Protein AF-A0A2N2SSF6-F1 (afdb_monomer_lite)

Sequence (88 aa):
RVQKLIDEGLVSVNGEARKANYRVHEGECISVNVPAVKASSLDAENIDLEILFEDSDVLVLNKPKGLVVHPAAGHRGGTAWRGAGHAV

pLDDT: mean 79.96, std 14.1, range [39.47, 96.06]

Structure (mmCIF, N/CA/C/O backbone):
data_AF-A0A2N2SSF6-F1
#
_entry.id   AF-A0A2N2SSF6-F1
#
loop_
_atom_site.group_PDB
_atom_site.id
_atom_site.type_symbol
_atom_site.label_atom_id
_atom_site.label_alt_id
_atom_site.label_comp_id
_atom_site.label_asym_id
_atom_site.label_entity_id
_atom_site.label_seq_id
_atom_site.pdbx_PDB_ins_code
_atom_site.Cartn_x
_atom_site.Cartn_y
_atom_site.Cartn_z
_atom_site.occupancy
_atom_site.B_iso_or_equiv
_atom_site.auth_seq_id
_atom_site.auth_comp_id
_atom_site.auth_asym_id
_atom_site.auth_atom_id
_atom_site.pdbx_PDB_model_num
ATOM 1 N N . ARG A 1 1 ? -6.491 -5.928 5.189 1.00 80.94 1 ARG A N 1
ATOM 2 C CA . ARG A 1 1 ? -6.407 -6.682 6.468 1.00 80.94 1 ARG A CA 1
ATOM 3 C C . ARG A 1 1 ? -7.302 -5.958 7.473 1.00 80.94 1 ARG A C 1
ATOM 5 O O . ARG A 1 1 ? -7.044 -4.786 7.696 1.00 80.94 1 ARG A O 1
ATOM 12 N N . VAL A 1 2 ? -8.354 -6.593 8.005 1.00 87.44 2 VAL A N 1
ATOM 13 C CA . VAL A 1 2 ? -9.397 -5.917 8.819 1.00 87.44 2 VAL A CA 1
ATOM 14 C C . VAL A 1 2 ? -8.869 -5.413 10.164 1.00 87.44 2 VAL A C 1
ATOM 16 O O . VAL A 1 2 ? -9.162 -4.286 10.532 1.00 87.44 2 VAL A O 1
ATOM 19 N N . GLN A 1 3 ? -8.015 -6.188 10.841 1.00 90.31 3 GLN A N 1
ATOM 20 C CA . GLN A 1 3 ? -7.380 -5.791 12.109 1.00 90.31 3 GLN A CA 1
ATOM 21 C C . GLN A 1 3 ? -6.744 -4.395 12.036 1.00 90.31 3 GLN A C 1
ATOM 23 O O . GLN A 1 3 ? -6.968 -3.564 12.901 1.00 90.31 3 GLN A O 1
ATOM 28 N N . LYS A 1 4 ? -6.038 -4.115 10.935 1.00 90.50 4 LYS A N 1
ATOM 29 C CA . LYS A 1 4 ? -5.398 -2.822 10.693 1.00 90.50 4 LYS A CA 1
ATOM 30 C C . LYS A 1 4 ? -6.412 -1.676 10.609 1.00 90.50 4 LYS A C 1
ATOM 32 O O . LYS A 1 4 ? -6.146 -0.610 11.134 1.00 90.50 4 LYS A O 1
ATOM 37 N N . LEU A 1 5 ? -7.570 -1.903 9.987 1.00 91.56 5 LEU A N 1
ATOM 38 C CA . LEU A 1 5 ? -8.631 -0.894 9.910 1.00 91.56 5 LEU A CA 1
ATOM 39 C C . LEU A 1 5 ? -9.224 -0.605 11.295 1.00 91.56 5 LEU A C 1
ATOM 41 O O . LEU A 1 5 ? -9.536 0.541 11.594 1.00 91.56 5 LEU A O 1
ATOM 45 N N . ILE A 1 6 ? -9.348 -1.625 12.149 1.00 93.25 6 ILE A N 1
ATOM 46 C CA . ILE A 1 6 ? -9.788 -1.449 13.540 1.00 93.25 6 ILE A CA 1
ATOM 47 C C . ILE A 1 6 ? -8.745 -0.643 14.325 1.00 93.25 6 ILE A C 1
ATOM 49 O O . ILE A 1 6 ? -9.098 0.322 14.997 1.00 93.25 6 ILE A O 1
ATOM 53 N N . ASP A 1 7 ? -7.464 -0.997 14.193 1.00 90.44 7 ASP A N 1
ATOM 54 C CA . ASP A 1 7 ? -6.358 -0.307 14.869 1.00 90.44 7 ASP A CA 1
ATOM 55 C C . ASP A 1 7 ? -6.207 1.155 14.390 1.00 90.44 7 ASP A C 1
ATOM 57 O O . ASP A 1 7 ? -5.846 2.030 15.173 1.00 90.44 7 ASP A O 1
ATOM 61 N N . GLU A 1 8 ? -6.526 1.439 13.122 1.00 91.12 8 GLU A N 1
ATOM 62 C CA . GLU A 1 8 ? -6.544 2.784 12.522 1.00 91.12 8 GLU A CA 1
ATOM 63 C C . GLU A 1 8 ? -7.831 3.578 12.835 1.00 91.12 8 GLU A C 1
ATOM 65 O O . GLU A 1 8 ? -7.978 4.710 12.375 1.00 91.12 8 GLU A O 1
ATOM 70 N N . GLY A 1 9 ? -8.771 3.017 13.608 1.00 90.62 9 GLY A N 1
ATOM 71 C CA . GLY A 1 9 ? -10.026 3.685 13.980 1.00 90.62 9 GLY A CA 1
ATOM 72 C C . GLY A 1 9 ? -11.026 3.829 12.827 1.00 90.62 9 GLY A C 1
ATOM 73 O O . GLY A 1 9 ? -11.968 4.611 12.909 1.00 90.62 9 GLY A O 1
ATOM 74 N N . LEU A 1 10 ? -10.834 3.067 11.751 1.00 93.44 10 LEU A N 1
ATOM 75 C CA . LEU A 1 10 ? -11.666 3.076 10.548 1.00 93.44 10 LEU A CA 1
ATOM 76 C C . LEU A 1 10 ? -12.874 2.133 10.647 1.00 93.44 10 LEU A C 1
ATOM 78 O O . LEU A 1 10 ? -13.635 1.998 9.690 1.00 93.44 10 LEU A O 1
ATOM 82 N N . VAL A 1 11 ? -13.047 1.471 11.790 1.00 95.50 11 VAL A N 1
ATOM 83 C CA . VAL A 1 11 ? -14.196 0.620 12.104 1.00 95.50 11 VAL A CA 1
ATOM 84 C C . VAL A 1 11 ? -14.868 1.156 13.361 1.00 95.50 11 VAL A C 1
ATOM 86 O O . VAL A 1 11 ? -14.208 1.348 14.384 1.00 95.50 11 VAL A O 1
ATOM 89 N N . SER A 1 12 ? -16.179 1.372 13.298 1.00 95.38 12 SER A N 1
ATOM 90 C CA . SER A 1 12 ? -16.979 1.841 14.427 1.00 95.38 12 SER A CA 1
ATOM 91 C C . SER A 1 12 ? -18.227 0.990 14.630 1.00 95.38 12 SER A C 1
ATOM 93 O O . SER A 1 12 ? -18.763 0.411 13.687 1.00 95.38 12 SER A O 1
ATOM 95 N N . VAL A 1 13 ? -18.683 0.917 15.878 1.00 96.06 13 VAL A N 1
ATOM 96 C CA . VAL A 1 13 ? -19.946 0.292 16.276 1.00 96.06 13 VAL A CA 1
ATOM 97 C C . VAL A 1 13 ? -20.832 1.396 16.837 1.00 96.06 13 VAL A C 1
ATOM 99 O O . VAL A 1 13 ? -20.430 2.090 17.768 1.00 96.06 13 VAL A O 1
ATOM 102 N N . ASN A 1 14 ? -21.999 1.616 16.231 1.00 94.06 14 ASN A N 1
ATOM 103 C CA . ASN A 1 14 ? -22.916 2.715 16.556 1.00 94.06 14 ASN A CA 1
ATOM 104 C C . ASN A 1 14 ? -22.242 4.104 16.564 1.00 94.06 14 ASN A C 1
ATOM 106 O O . ASN A 1 14 ? -22.609 4.982 17.338 1.00 94.06 14 ASN A O 1
ATOM 110 N N . GLY A 1 15 ? -21.240 4.303 15.702 1.00 91.44 15 GLY A N 1
ATOM 111 C CA . GLY A 1 15 ? -20.497 5.562 15.589 1.00 91.44 15 GLY A CA 1
ATOM 112 C C . GLY A 1 15 ? -19.276 5.684 16.507 1.00 91.44 15 GLY A C 1
ATOM 113 O O . GLY A 1 15 ? -18.491 6.609 16.321 1.00 91.44 15 GLY A O 1
ATOM 114 N N . GLU A 1 16 ? -19.041 4.741 17.425 1.00 92.62 16 GLU A N 1
ATOM 115 C CA . GLU A 1 16 ? -17.869 4.749 18.309 1.00 92.62 16 GLU A CA 1
ATOM 116 C C . GLU A 1 16 ? -16.810 3.724 17.885 1.00 92.62 16 GLU A C 1
ATOM 118 O O . GLU A 1 16 ? -17.115 2.565 17.595 1.00 92.62 16 GLU A O 1
ATOM 123 N N . ALA A 1 17 ? -15.536 4.126 17.882 1.00 93.06 17 ALA A N 1
ATOM 124 C CA . ALA A 1 17 ? -14.427 3.206 17.645 1.00 93.06 17 ALA A CA 1
ATOM 125 C C . ALA A 1 17 ? -14.296 2.208 18.809 1.00 93.06 17 ALA A C 1
ATOM 127 O O . ALA A 1 17 ? -14.333 2.576 19.988 1.00 93.06 17 ALA A O 1
ATO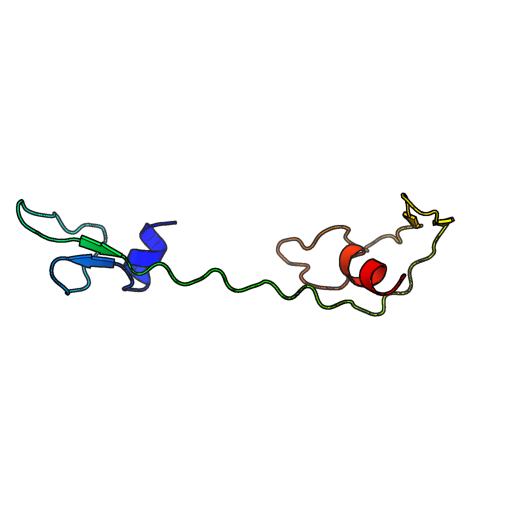M 128 N N . ARG A 1 18 ? -14.127 0.925 18.480 1.00 92.56 18 ARG A N 1
ATOM 129 C CA . ARG A 1 18 ? -14.011 -0.170 19.453 1.00 92.56 18 ARG A CA 1
ATOM 130 C C . ARG A 1 18 ? -12.794 -1.036 19.154 1.00 92.56 18 ARG A C 1
ATOM 132 O O . ARG A 1 18 ? -12.346 -1.134 18.018 1.00 92.56 18 ARG A O 1
ATOM 139 N N . LYS A 1 19 ? -12.259 -1.685 20.193 1.00 91.19 19 LYS A N 1
ATOM 140 C CA . LYS A 1 19 ? -11.165 -2.657 20.051 1.00 91.19 19 LYS A CA 1
ATOM 141 C C . LYS A 1 19 ? -11.654 -3.909 19.324 1.00 91.19 19 LYS A C 1
ATOM 143 O O . LYS A 1 19 ? -12.817 -4.279 19.437 1.00 91.19 19 LYS A O 1
ATOM 148 N N . ALA A 1 20 ? -10.741 -4.624 18.669 1.00 91.88 20 ALA A N 1
ATOM 149 C CA . ALA A 1 20 ? -11.071 -5.837 17.914 1.00 91.88 20 ALA A CA 1
ATOM 150 C C . ALA A 1 20 ? -11.666 -6.980 18.760 1.00 91.88 20 ALA A C 1
ATOM 152 O O . ALA A 1 20 ? -12.288 -7.883 18.215 1.00 91.88 20 ALA A O 1
ATOM 153 N N . ASN A 1 21 ? -11.483 -6.949 20.084 1.00 92.75 21 ASN A N 1
ATOM 154 C CA . ASN A 1 21 ? -12.057 -7.922 21.015 1.00 92.75 21 ASN A CA 1
ATOM 155 C C . ASN A 1 21 ? -13.440 -7.519 21.561 1.00 92.75 21 ASN A C 1
ATOM 157 O O . ASN A 1 21 ? -13.961 -8.200 22.446 1.00 92.75 21 ASN A O 1
ATOM 161 N N . TYR A 1 22 ? -14.010 -6.408 21.092 1.00 93.19 22 TYR A N 1
ATOM 162 C CA . TYR A 1 22 ? -15.342 -5.974 21.483 1.00 93.19 22 TYR A CA 1
ATOM 163 C C . TYR A 1 22 ? -16.394 -6.987 21.019 1.00 93.19 22 TYR A C 1
ATOM 165 O O . TYR A 1 22 ? -16.386 -7.427 19.869 1.00 93.19 22 TYR A O 1
ATOM 173 N N . ARG A 1 23 ? -17.297 -7.367 21.926 1.00 93.69 23 ARG A N 1
ATOM 174 C CA . ARG A 1 23 ? -18.433 -8.231 21.602 1.00 93.69 23 ARG A CA 1
ATOM 175 C C . ARG A 1 23 ? -19.581 -7.359 21.124 1.00 93.69 23 ARG A C 1
ATOM 177 O O . ARG A 1 23 ? -20.053 -6.519 21.876 1.00 93.69 23 ARG A O 1
ATOM 184 N N . VAL A 1 24 ? -19.993 -7.590 19.885 1.00 93.25 24 VAL A N 1
ATOM 185 C CA . VAL A 1 24 ? -21.127 -6.907 19.264 1.00 93.25 24 VAL A CA 1
ATOM 186 C C . VAL A 1 24 ? -22.423 -7.537 19.766 1.00 93.25 24 VAL A C 1
ATOM 188 O O . VAL A 1 24 ? -22.501 -8.758 19.931 1.00 93.25 24 VAL A O 1
ATOM 191 N N . HIS A 1 25 ? -23.422 -6.703 20.006 1.00 94.06 25 HIS A N 1
ATOM 192 C CA . HIS A 1 25 ? -24.759 -7.097 20.422 1.00 94.06 25 HIS A CA 1
ATOM 193 C C . HIS A 1 25 ? -25.766 -6.963 19.273 1.00 94.06 25 HIS A C 1
ATOM 195 O O . HIS A 1 25 ? -25.543 -6.257 18.288 1.00 94.06 25 HIS A O 1
ATOM 201 N N . GLU A 1 26 ? -26.891 -7.668 19.384 1.00 93.88 26 GLU A N 1
ATOM 202 C CA . GLU A 1 26 ? -27.967 -7.568 18.399 1.00 93.88 26 GLU A CA 1
ATOM 203 C C . GLU A 1 26 ? -28.505 -6.132 18.321 1.00 93.88 26 GLU A C 1
ATOM 205 O O . GLU A 1 26 ? -28.688 -5.463 19.337 1.00 93.88 26 GLU A O 1
ATOM 210 N N . GLY A 1 27 ? -28.752 -5.659 17.099 1.00 93.75 27 GLY A N 1
ATOM 211 C CA . GLY A 1 27 ? -29.222 -4.297 16.837 1.00 93.75 27 GLY A CA 1
ATOM 212 C C . GLY A 1 27 ? -28.116 -3.244 16.720 1.00 93.75 27 GLY A C 1
ATOM 213 O O . GLY A 1 27 ? -28.411 -2.110 16.352 1.00 93.75 27 GLY A O 1
ATOM 214 N N . GLU A 1 28 ? -26.853 -3.594 16.972 1.00 95.19 28 GLU A N 1
ATOM 215 C CA . GLU A 1 28 ? -25.738 -2.673 16.755 1.00 95.19 28 GLU A CA 1
ATOM 216 C C . GLU A 1 28 ? -25.335 -2.585 15.277 1.00 95.19 28 GLU A C 1
ATOM 218 O O . GLU A 1 28 ? -25.303 -3.579 14.549 1.00 95.19 28 GLU A O 1
ATOM 223 N N . CYS A 1 29 ? -24.986 -1.378 14.831 1.00 95.12 29 CYS A N 1
ATOM 224 C CA . CYS A 1 29 ? -24.568 -1.105 13.462 1.00 95.12 29 CYS A CA 1
ATOM 225 C C . CYS A 1 29 ? -23.049 -0.945 13.379 1.00 95.12 29 CYS A C 1
ATOM 227 O O . CYS A 1 29 ? -22.471 -0.079 14.038 1.00 95.12 29 CYS A O 1
ATOM 229 N N . ILE A 1 30 ? -22.401 -1.749 12.535 1.00 95.44 30 ILE A N 1
ATOM 230 C CA . ILE A 1 30 ? -20.961 -1.660 12.282 1.00 95.44 30 ILE A CA 1
ATOM 231 C C . ILE A 1 30 ? -20.730 -0.850 11.008 1.00 95.44 30 ILE A C 1
ATOM 233 O O . ILE A 1 30 ? -21.189 -1.229 9.933 1.00 95.44 30 ILE A O 1
ATOM 237 N N . SER A 1 31 ? -19.980 0.243 11.118 1.00 95.44 31 SER A N 1
ATOM 238 C CA . SER A 1 31 ? -19.537 1.050 9.979 1.00 95.44 31 SER A CA 1
ATOM 239 C C . SER A 1 31 ? -18.052 0.831 9.721 1.00 95.44 31 SER A C 1
ATOM 241 O O . SER A 1 31 ? -17.247 0.814 10.652 1.00 95.44 31 SER A O 1
ATOM 243 N N . VAL A 1 32 ? -17.677 0.684 8.450 1.00 94.50 32 VAL A N 1
ATOM 244 C CA . VAL A 1 32 ? -16.280 0.527 8.027 1.00 94.50 32 VAL A CA 1
ATOM 245 C C . VAL A 1 32 ? -15.962 1.571 6.970 1.00 94.50 32 VAL A C 1
ATOM 247 O O . VAL A 1 32 ? -16.582 1.594 5.909 1.00 94.50 32 VAL A O 1
ATOM 250 N N . ASN A 1 33 ? -14.968 2.409 7.240 1.00 92.56 33 ASN A N 1
ATOM 251 C CA . ASN A 1 33 ? -14.438 3.361 6.278 1.00 92.56 33 ASN A CA 1
ATOM 252 C C . ASN A 1 33 ? -13.185 2.778 5.616 1.00 92.56 33 ASN A C 1
ATOM 254 O O . ASN A 1 33 ? -12.103 2.777 6.199 1.00 92.56 33 ASN A O 1
ATOM 258 N N . VAL A 1 34 ? -13.320 2.250 4.401 1.00 90.06 34 VAL A N 1
ATOM 259 C CA . VAL A 1 34 ? -12.172 1.718 3.659 1.00 90.06 34 VAL A CA 1
ATOM 260 C C . VAL A 1 34 ? -11.524 2.859 2.869 1.00 90.06 34 VAL A C 1
ATOM 262 O O . VAL A 1 34 ? -12.147 3.368 1.936 1.00 90.06 34 VAL A O 1
ATOM 265 N N . PRO A 1 35 ? -10.285 3.272 3.200 1.00 86.12 35 PRO A N 1
ATOM 266 C CA . PRO A 1 35 ? -9.612 4.335 2.475 1.00 86.12 35 PRO A CA 1
ATOM 267 C C . PRO A 1 35 ? -9.365 3.905 1.030 1.00 86.12 35 PRO A C 1
ATOM 269 O O . PRO A 1 35 ? -9.057 2.742 0.752 1.00 86.12 35 PRO A O 1
ATOM 272 N N . ALA A 1 36 ? -9.471 4.864 0.112 1.00 83.62 36 ALA A N 1
ATOM 273 C CA . ALA A 1 36 ? -9.176 4.631 -1.291 1.00 83.62 36 ALA A CA 1
ATOM 274 C C . ALA A 1 36 ? -7.748 4.096 -1.457 1.00 83.62 36 ALA A C 1
ATOM 276 O O . ALA A 1 36 ? -6.809 4.528 -0.777 1.00 83.62 36 ALA A O 1
ATOM 277 N N . VAL A 1 37 ? -7.581 3.156 -2.387 1.00 79.81 37 VAL A N 1
ATOM 278 C CA . VAL A 1 37 ? -6.257 2.669 -2.769 1.00 79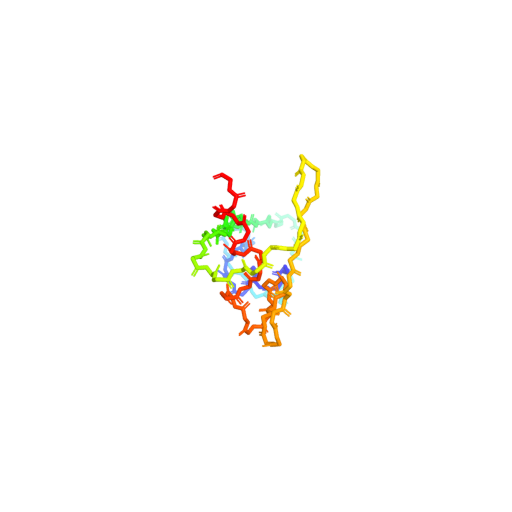.81 37 VAL A CA 1
ATOM 279 C C . VAL A 1 37 ? -5.466 3.866 -3.288 1.00 79.81 37 VAL A C 1
ATOM 281 O O . VAL A 1 37 ? -5.847 4.485 -4.280 1.00 79.81 37 VAL A O 1
ATOM 284 N N . LYS A 1 38 ? -4.369 4.216 -2.609 1.00 73.75 38 LYS A N 1
ATOM 285 C CA . LYS A 1 38 ? -3.434 5.203 -3.149 1.00 73.75 38 LYS A CA 1
ATOM 286 C C . LYS A 1 38 ? -2.866 4.636 -4.442 1.00 73.75 38 LYS A C 1
ATOM 288 O O . LYS A 1 38 ? -2.284 3.552 -4.421 1.00 73.75 38 LYS A O 1
ATOM 293 N N . ALA A 1 39 ? -3.022 5.374 -5.537 1.00 68.56 39 ALA A N 1
ATOM 294 C CA . ALA A 1 39 ? -2.322 5.064 -6.770 1.00 68.56 39 ALA A CA 1
ATOM 295 C C . ALA A 1 39 ? -0.819 5.027 -6.468 1.00 68.56 39 ALA A C 1
ATOM 297 O O . ALA A 1 39 ? -0.254 5.981 -5.930 1.00 68.56 39 ALA A O 1
ATOM 298 N N . SER A 1 40 ? -0.177 3.899 -6.749 1.00 64.81 40 SER A N 1
ATOM 299 C CA . SER A 1 40 ? 1.277 3.827 -6.759 1.00 64.81 40 SER A CA 1
ATOM 300 C C . SER A 1 40 ? 1.763 4.576 -7.995 1.00 64.81 40 SER A C 1
ATOM 302 O O . SER A 1 40 ? 1.526 4.101 -9.106 1.00 64.81 40 SER A O 1
ATOM 304 N N . SER A 1 41 ? 2.417 5.729 -7.825 1.00 62.94 41 SER A N 1
ATOM 305 C CA . SER A 1 41 ? 3.116 6.365 -8.941 1.00 62.94 41 SER A CA 1
ATOM 306 C C . SER A 1 41 ? 4.321 5.497 -9.313 1.00 62.94 41 SER A C 1
ATOM 308 O O . SER A 1 41 ? 5.216 5.228 -8.504 1.00 62.94 41 SER A O 1
ATOM 310 N N . LEU A 1 42 ? 4.298 4.975 -10.535 1.00 65.38 42 LEU A N 1
ATOM 311 C CA . LEU A 1 42 ? 5.459 4.374 -11.177 1.00 65.38 42 LEU A CA 1
ATOM 312 C C . LEU A 1 42 ? 6.072 5.454 -12.054 1.00 65.38 42 LEU A C 1
ATOM 314 O O . LEU A 1 42 ? 5.826 5.512 -13.252 1.00 65.38 42 LEU A O 1
ATOM 318 N N . ASP A 1 43 ? 6.819 6.346 -11.419 1.00 71.12 43 ASP A N 1
ATOM 319 C CA . ASP A 1 43 ? 7.577 7.360 -12.137 1.00 71.12 43 ASP A CA 1
ATOM 320 C C . ASP A 1 43 ? 8.710 6.678 -12.916 1.00 71.12 43 ASP A C 1
ATOM 322 O O . ASP A 1 43 ? 9.440 5.843 -12.358 1.00 71.12 43 ASP A O 1
ATOM 326 N N . ALA A 1 44 ? 8.818 7.005 -14.205 1.00 70.69 44 ALA A N 1
ATOM 327 C CA . ALA A 1 44 ? 9.919 6.551 -15.040 1.00 70.69 44 ALA A CA 1
ATOM 328 C C . ALA A 1 44 ? 11.233 7.146 -14.512 1.00 70.69 44 ALA A C 1
ATOM 330 O O . ALA A 1 44 ? 11.308 8.328 -14.175 1.00 70.69 44 ALA A O 1
ATOM 331 N N . GLU A 1 45 ? 12.269 6.321 -14.430 1.00 73.19 45 GLU A N 1
ATOM 332 C CA . GLU A 1 45 ? 13.606 6.726 -14.005 1.00 73.19 45 GLU A CA 1
ATOM 333 C C . GLU A 1 45 ? 14.538 6.645 -15.213 1.00 73.19 45 GLU A C 1
ATOM 335 O O . GLU A 1 45 ? 14.459 5.699 -15.993 1.00 73.19 45 GLU A O 1
ATOM 340 N N . ASN A 1 46 ? 15.433 7.621 -15.366 1.00 70.06 46 ASN A N 1
ATOM 341 C CA . ASN A 1 46 ? 16.460 7.556 -16.399 1.00 70.06 46 ASN A CA 1
ATOM 342 C C . ASN A 1 46 ? 17.529 6.536 -15.971 1.00 70.06 46 ASN A C 1
ATOM 344 O O . ASN A 1 46 ? 18.406 6.845 -15.163 1.00 70.06 46 ASN A O 1
ATOM 348 N N . ILE A 1 47 ? 17.382 5.302 -16.451 1.00 74.81 47 ILE A N 1
ATOM 349 C CA . ILE A 1 47 ? 18.273 4.174 -16.185 1.00 74.81 47 ILE A CA 1
ATOM 350 C C . ILE A 1 47 ? 18.923 3.800 -17.512 1.00 74.81 47 ILE A C 1
ATOM 352 O O . ILE A 1 47 ? 18.219 3.560 -18.489 1.00 74.81 47 ILE A O 1
ATOM 356 N N . ASP A 1 48 ? 20.252 3.721 -17.524 1.00 75.12 48 ASP A N 1
ATOM 357 C CA . ASP A 1 48 ? 21.015 3.283 -18.692 1.00 75.12 48 ASP A CA 1
ATOM 358 C C . ASP A 1 48 ? 20.761 1.784 -18.928 1.00 75.12 48 ASP A C 1
ATOM 360 O O . ASP A 1 48 ? 21.266 0.921 -18.201 1.00 75.12 48 ASP A O 1
ATOM 364 N N . LEU A 1 49 ? 19.864 1.484 -19.871 1.00 80.50 49 LEU A N 1
ATOM 365 C CA . LEU A 1 49 ? 19.468 0.132 -20.252 1.00 80.50 49 LEU A CA 1
ATOM 366 C C . LEU A 1 49 ? 20.066 -0.189 -21.618 1.00 80.50 49 LEU A C 1
ATOM 368 O O . LEU A 1 49 ? 19.756 0.457 -22.614 1.00 80.50 49 LEU A O 1
ATOM 372 N N . GLU A 1 50 ? 20.877 -1.237 -21.676 1.00 83.94 50 GLU A N 1
ATOM 373 C CA . GLU A 1 50 ? 21.373 -1.761 -22.943 1.00 83.94 50 GLU A CA 1
ATOM 374 C C . GLU A 1 50 ? 20.280 -2.615 -23.603 1.00 83.94 50 GLU A C 1
ATOM 376 O O . GLU A 1 50 ? 19.909 -3.676 -23.092 1.00 83.94 50 GLU A O 1
ATOM 381 N N . ILE A 1 51 ? 19.744 -2.145 -24.730 1.00 84.94 51 ILE A N 1
ATOM 382 C CA . ILE A 1 51 ? 18.706 -2.833 -25.507 1.00 84.94 51 ILE A CA 1
ATOM 383 C C . ILE A 1 51 ? 19.384 -3.723 -26.553 1.00 84.94 51 ILE A C 1
ATOM 385 O O . ILE A 1 51 ? 20.165 -3.251 -27.374 1.00 84.94 51 ILE A O 1
ATOM 389 N N . LEU A 1 52 ? 19.085 -5.022 -26.516 1.00 89.06 52 LEU A N 1
ATOM 390 C CA . LEU A 1 52 ? 19.606 -6.010 -27.465 1.00 89.06 52 LEU A CA 1
ATOM 391 C C . LEU A 1 52 ? 18.677 -6.200 -28.668 1.00 89.06 52 LEU A C 1
ATOM 393 O O . LEU A 1 52 ? 19.143 -6.542 -29.753 1.00 89.06 52 LEU A O 1
ATOM 397 N N . PHE A 1 53 ? 17.370 -6.029 -28.465 1.00 89.31 53 PHE A N 1
ATOM 398 C CA . PHE A 1 53 ? 16.350 -6.177 -29.499 1.00 89.31 53 PHE A CA 1
ATOM 399 C C . PHE A 1 53 ? 15.075 -5.422 -29.105 1.00 89.31 53 PHE A C 1
ATOM 401 O O . PHE A 1 53 ? 14.703 -5.427 -27.932 1.00 89.31 53 PHE A O 1
ATOM 408 N N . GLU A 1 54 ? 14.401 -4.817 -30.078 1.00 88.88 54 GLU A N 1
ATOM 409 C CA . GLU A 1 54 ? 13.135 -4.105 -29.897 1.00 88.88 54 GLU A CA 1
ATOM 410 C C . GLU A 1 54 ? 12.280 -4.228 -31.162 1.00 88.88 54 GLU A C 1
ATOM 412 O O . GLU A 1 54 ? 12.772 -4.021 -32.274 1.00 88.88 54 GLU A O 1
ATOM 417 N N . ASP A 1 55 ? 11.006 -4.562 -30.983 1.00 90.00 55 ASP A N 1
ATOM 418 C CA . ASP A 1 55 ? 9.976 -4.483 -32.015 1.00 90.00 55 ASP A CA 1
ATOM 419 C C . ASP A 1 55 ? 8.649 -3.953 -31.436 1.00 90.00 55 ASP A C 1
ATOM 421 O O . ASP A 1 55 ? 8.600 -3.442 -30.317 1.00 90.00 55 ASP A O 1
ATOM 425 N N . SER A 1 56 ? 7.566 -4.028 -32.217 1.00 90.69 56 SER A N 1
ATOM 426 C CA . SER A 1 56 ? 6.242 -3.533 -31.818 1.00 90.69 56 SER A CA 1
ATOM 427 C C . SER A 1 56 ? 5.637 -4.234 -30.603 1.00 90.69 56 SER A C 1
ATOM 429 O O . SER A 1 56 ? 4.721 -3.691 -29.987 1.00 90.69 56 SER A O 1
ATOM 431 N N . ASP A 1 57 ? 6.110 -5.434 -30.281 1.00 89.06 57 ASP A N 1
ATOM 432 C CA . ASP A 1 57 ? 5.485 -6.337 -29.324 1.00 89.06 57 ASP A CA 1
ATOM 433 C C . ASP A 1 57 ? 6.439 -6.726 -28.183 1.00 89.06 57 ASP A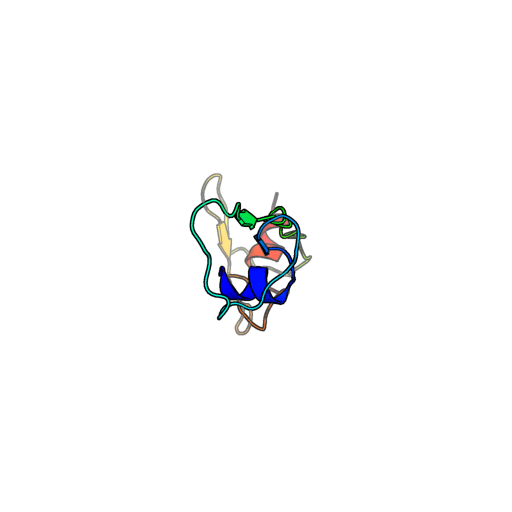 C 1
ATOM 435 O O . ASP A 1 57 ? 5.986 -7.084 -27.090 1.00 89.06 57 ASP A O 1
ATOM 439 N N . VAL A 1 58 ? 7.757 -6.674 -28.408 1.00 86.12 58 VAL A N 1
ATOM 440 C CA . VAL A 1 58 ? 8.775 -7.214 -27.504 1.00 86.12 58 VAL A CA 1
ATOM 441 C C . VAL A 1 58 ? 10.003 -6.306 -27.406 1.00 86.12 58 VAL A C 1
ATOM 443 O O . VAL A 1 58 ? 10.573 -5.864 -28.398 1.00 86.12 58 VAL A O 1
ATOM 446 N N . LEU A 1 59 ? 10.483 -6.132 -26.170 1.00 85.88 59 LEU A N 1
ATOM 447 C CA . LEU A 1 59 ? 11.757 -5.495 -25.835 1.00 85.88 59 LEU A CA 1
ATOM 448 C C . LEU A 1 59 ? 12.664 -6.499 -25.105 1.00 85.88 59 LEU A C 1
ATOM 450 O O . LEU A 1 59 ? 12.274 -7.083 -24.090 1.00 85.88 59 LEU A O 1
ATOM 454 N N . VAL A 1 60 ? 13.895 -6.678 -25.585 1.00 86.31 60 VAL A N 1
ATOM 455 C CA . VAL A 1 60 ? 14.936 -7.500 -24.954 1.00 86.31 60 VAL A CA 1
ATOM 456 C C . VAL A 1 60 ? 16.078 -6.599 -24.511 1.00 86.31 60 VAL A C 1
ATOM 458 O O . VAL A 1 60 ? 16.699 -5.909 -25.315 1.00 86.31 60 VAL A O 1
ATOM 461 N N . LEU A 1 61 ? 16.395 -6.653 -23.222 1.00 86.88 61 LEU A N 1
ATOM 462 C CA . LEU A 1 61 ? 17.424 -5.831 -22.590 1.00 86.88 61 LEU A CA 1
ATOM 463 C C . LEU A 1 61 ? 18.513 -6.691 -21.941 1.00 86.88 61 LEU A C 1
ATOM 465 O O . LEU A 1 61 ? 18.228 -7.730 -21.335 1.00 86.88 61 LEU A O 1
ATOM 469 N N . ASN A 1 62 ? 19.764 -6.242 -22.031 1.00 84.50 62 ASN A N 1
ATOM 470 C CA . ASN A 1 62 ? 20.885 -6.815 -21.300 1.00 84.50 62 ASN A CA 1
ATOM 471 C C . ASN A 1 62 ? 20.864 -6.291 -19.861 1.00 84.50 62 ASN A C 1
ATOM 473 O O . ASN A 1 62 ? 21.315 -5.189 -19.557 1.00 84.50 62 ASN A O 1
ATOM 477 N N . LYS A 1 63 ? 20.287 -7.075 -18.947 1.00 82.38 63 LYS A N 1
ATOM 478 C CA . LYS A 1 63 ? 20.106 -6.652 -17.557 1.00 82.38 63 LYS A CA 1
ATOM 479 C C . LYS A 1 63 ? 21.433 -6.739 -16.783 1.00 82.38 63 LYS A C 1
ATOM 481 O O . LYS A 1 63 ? 21.862 -7.860 -16.483 1.00 82.38 63 LYS A O 1
ATOM 486 N N . PRO A 1 64 ? 22.030 -5.625 -16.313 1.00 78.69 64 PRO A N 1
ATOM 487 C CA . PRO A 1 64 ? 23.244 -5.700 -15.512 1.00 78.69 64 PRO A CA 1
ATOM 488 C C . PRO A 1 64 ? 23.000 -6.435 -14.185 1.00 78.69 64 PRO A C 1
ATOM 490 O O . PRO A 1 64 ? 21.878 -6.532 -13.653 1.00 78.69 64 PRO A O 1
ATOM 493 N N . LYS A 1 65 ? 24.078 -6.989 -13.627 1.00 75.44 65 LYS A N 1
ATOM 494 C CA . LYS A 1 65 ? 24.057 -7.613 -12.301 1.00 75.44 65 LYS A CA 1
ATOM 495 C C . LYS A 1 65 ? 23.703 -6.545 -11.259 1.00 75.44 65 LYS A C 1
ATOM 497 O O . LYS A 1 65 ? 24.311 -5.486 -11.234 1.00 75.44 65 LYS A O 1
ATOM 502 N N . GLY A 1 66 ? 22.719 -6.826 -10.404 1.00 73.56 66 GLY A N 1
ATOM 503 C CA . GLY A 1 66 ? 22.239 -5.884 -9.381 1.00 73.56 66 GLY A CA 1
ATOM 504 C C . GLY A 1 66 ? 20.996 -5.072 -9.768 1.00 73.56 66 GLY A C 1
ATOM 505 O O . GLY A 1 66 ? 20.327 -4.569 -8.873 1.00 73.56 66 GLY A O 1
ATOM 506 N N . LEU A 1 67 ? 20.614 -5.015 -11.051 1.00 75.69 67 LEU A N 1
ATOM 507 C CA . LEU A 1 67 ? 19.354 -4.384 -11.465 1.00 75.69 67 LEU A CA 1
ATOM 508 C C . LEU A 1 67 ? 18.165 -5.327 -11.209 1.00 75.69 67 LEU A C 1
ATOM 510 O O . LEU A 1 67 ? 18.172 -6.474 -11.668 1.00 75.69 67 LEU A O 1
ATOM 514 N N . VAL A 1 68 ? 17.151 -4.869 -10.475 1.00 76.19 68 VAL A N 1
ATOM 515 C CA . VAL A 1 68 ? 15.961 -5.666 -10.116 1.00 76.19 68 VAL A CA 1
ATOM 516 C C . VAL A 1 68 ? 14.851 -5.450 -11.150 1.00 76.19 68 VAL A C 1
ATOM 518 O O . VAL A 1 68 ? 14.673 -4.344 -11.641 1.00 76.19 68 VAL A O 1
ATOM 521 N N . VAL A 1 69 ? 14.102 -6.495 -11.514 1.00 71.94 69 VAL A N 1
ATOM 522 C CA . VAL A 1 69 ? 13.083 -6.408 -12.582 1.00 71.94 69 VAL A CA 1
ATOM 523 C C . VAL A 1 69 ? 11.808 -5.715 -12.098 1.00 71.94 69 VAL A C 1
ATOM 525 O O . VAL A 1 69 ? 11.362 -4.752 -12.716 1.00 71.94 69 VAL A O 1
ATOM 528 N N . HIS A 1 70 ? 11.264 -6.159 -10.962 1.00 67.62 70 HIS A N 1
ATOM 529 C CA . HIS A 1 70 ? 10.058 -5.594 -10.358 1.00 67.62 70 HIS A CA 1
ATOM 530 C C . HIS A 1 70 ? 10.352 -4.975 -8.990 1.00 67.62 70 HIS A C 1
ATOM 532 O O . HIS A 1 70 ? 11.165 -5.529 -8.245 1.00 67.62 70 HIS A O 1
ATOM 538 N N . PRO A 1 71 ? 9.667 -3.878 -8.615 1.00 60.44 71 PRO A N 1
ATOM 539 C CA . PRO A 1 71 ? 9.765 -3.319 -7.274 1.00 60.44 71 PRO A CA 1
ATOM 540 C C . PRO A 1 71 ? 9.480 -4.391 -6.219 1.00 60.44 71 PRO A C 1
ATOM 542 O O . PRO A 1 71 ? 8.410 -4.998 -6.201 1.00 60.44 71 PRO A O 1
ATOM 545 N N . ALA A 1 72 ? 10.445 -4.623 -5.336 1.00 57.97 72 ALA A N 1
ATOM 546 C CA . ALA A 1 72 ? 10.348 -5.596 -4.253 1.00 57.97 72 ALA A CA 1
ATOM 547 C C . ALA A 1 72 ? 10.459 -4.888 -2.897 1.00 57.97 72 ALA A C 1
ATOM 549 O O . ALA A 1 72 ? 10.886 -3.732 -2.805 1.00 57.97 72 ALA A O 1
ATOM 550 N N . ALA A 1 73 ? 10.077 -5.572 -1.816 1.00 51.00 73 ALA A N 1
ATOM 551 C CA . ALA A 1 73 ? 10.257 -5.045 -0.467 1.00 51.00 73 ALA A CA 1
ATOM 552 C C . ALA A 1 73 ? 11.751 -4.747 -0.221 1.00 51.00 73 ALA A C 1
ATOM 554 O O . ALA A 1 73 ? 12.572 -5.656 -0.179 1.00 51.00 73 ALA A O 1
ATOM 555 N N . GLY A 1 74 ? 12.095 -3.459 -0.106 1.00 57.47 74 GLY A N 1
ATOM 556 C CA . GLY A 1 74 ? 13.469 -2.969 0.052 1.00 57.47 74 GLY A CA 1
ATOM 557 C C . GLY A 1 74 ? 14.098 -2.354 -1.204 1.00 57.47 74 GLY A C 1
ATOM 558 O O . GLY A 1 74 ? 15.144 -1.734 -1.077 1.00 57.47 74 GLY A O 1
ATOM 559 N N . HIS A 1 75 ? 13.498 -2.485 -2.393 1.00 55.72 75 HIS A N 1
ATOM 560 C CA . HIS A 1 75 ? 13.986 -1.897 -3.654 1.00 55.72 75 HIS A CA 1
ATOM 561 C C . HIS A 1 75 ? 12.813 -1.217 -4.376 1.00 55.72 75 HIS A C 1
ATOM 563 O O . HIS A 1 75 ? 12.135 -1.814 -5.212 1.00 55.72 75 HIS A O 1
ATOM 569 N N . ARG A 1 76 ? 12.512 0.025 -3.971 1.00 56.00 76 ARG A N 1
ATOM 570 C CA . ARG A 1 76 ? 11.368 0.807 -4.485 1.00 56.00 76 ARG A CA 1
ATOM 571 C C . ARG A 1 76 ? 11.672 1.598 -5.771 1.00 56.00 76 ARG A C 1
ATOM 573 O O . ARG A 1 76 ? 10.723 2.032 -6.426 1.00 56.00 76 ARG A O 1
ATOM 580 N N . GLY A 1 77 ? 12.951 1.757 -6.115 1.00 59.09 77 GLY A N 1
ATOM 581 C CA . GLY A 1 77 ? 13.476 2.444 -7.307 1.00 59.09 77 GLY A CA 1
ATOM 582 C C . GLY A 1 77 ? 14.653 1.671 -7.913 1.00 59.09 77 GLY A C 1
ATOM 583 O O . GLY A 1 77 ? 15.025 0.625 -7.371 1.00 59.09 77 GLY A O 1
ATOM 584 N N . GLY A 1 78 ? 15.211 2.141 -9.032 1.00 59.09 78 GLY A N 1
ATOM 585 C CA . GLY A 1 78 ? 16.319 1.468 -9.720 1.00 59.09 78 GLY A CA 1
ATOM 586 C C . GLY A 1 78 ? 15.949 0.080 -10.249 1.00 59.09 78 GLY A C 1
ATOM 587 O O . GLY A 1 78 ? 16.749 -0.852 -10.188 1.00 59.09 78 GLY A O 1
ATOM 588 N N . THR A 1 79 ? 14.705 -0.092 -10.700 1.00 71.50 79 THR A N 1
ATOM 589 C CA . THR A 1 79 ? 14.227 -1.348 -11.292 1.00 71.50 79 THR A CA 1
ATOM 590 C C . THR A 1 79 ? 14.121 -1.217 -12.803 1.00 71.50 79 THR A C 1
ATOM 592 O O . THR A 1 79 ? 13.700 -0.163 -13.272 1.00 71.50 79 THR A O 1
ATOM 595 N N . ALA A 1 80 ? 14.385 -2.286 -13.558 1.00 66.56 80 ALA A N 1
ATOM 596 C CA . ALA A 1 80 ? 14.279 -2.290 -15.022 1.00 66.56 80 ALA A CA 1
ATOM 597 C C . ALA A 1 80 ? 12.913 -1.770 -15.517 1.00 66.56 80 ALA A C 1
ATOM 599 O O . ALA A 1 80 ? 12.857 -1.009 -16.477 1.00 66.56 80 ALA A O 1
ATOM 600 N N . TRP A 1 81 ? 11.830 -2.076 -14.788 1.00 69.88 81 TRP A N 1
ATOM 601 C CA . TRP A 1 81 ? 10.483 -1.559 -15.060 1.00 69.88 81 TRP A CA 1
ATOM 602 C C . TRP A 1 81 ? 10.383 -0.023 -15.104 1.00 69.88 81 TRP A C 1
ATOM 604 O O . TRP A 1 81 ? 9.577 0.521 -15.850 1.00 69.88 81 TRP A O 1
ATOM 614 N N . ARG A 1 82 ? 11.196 0.694 -14.320 1.00 69.50 82 ARG A N 1
ATOM 615 C CA . ARG A 1 82 ? 11.191 2.165 -14.297 1.00 69.50 82 ARG A CA 1
ATOM 616 C C . ARG A 1 82 ? 12.008 2.775 -15.435 1.00 69.50 82 ARG A C 1
ATOM 618 O O . ARG A 1 82 ? 11.686 3.881 -15.847 1.00 69.50 82 ARG A O 1
ATOM 625 N N . GLY A 1 83 ? 13.013 2.062 -15.948 1.00 61.97 83 GLY A N 1
ATOM 626 C CA . GLY A 1 83 ? 13.817 2.500 -17.095 1.00 61.97 83 GLY A CA 1
ATOM 627 C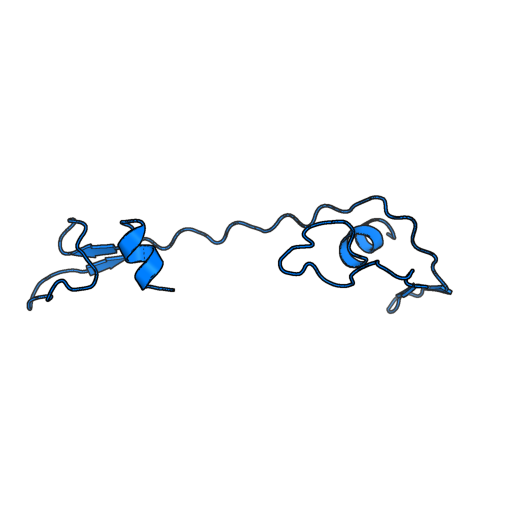 C . GLY A 1 83 ? 13.109 2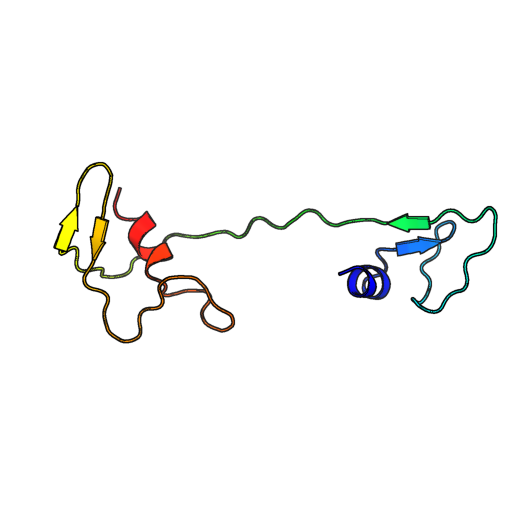.293 -18.434 1.00 61.97 83 GLY A C 1
ATOM 628 O O . GLY A 1 83 ? 13.166 3.156 -19.302 1.00 61.97 83 GLY A O 1
ATOM 629 N N . ALA A 1 84 ? 12.361 1.194 -18.574 1.00 60.81 84 ALA A N 1
ATOM 630 C CA . ALA A 1 84 ? 11.629 0.879 -19.804 1.00 60.81 84 ALA A CA 1
ATOM 631 C C . ALA A 1 84 ? 10.519 1.894 -20.145 1.00 60.81 84 ALA A C 1
ATOM 633 O O . ALA A 1 84 ? 10.146 2.020 -21.301 1.00 60.81 84 ALA A O 1
ATOM 634 N N . GLY A 1 85 ? 10.017 2.660 -19.168 1.00 59.00 85 GLY A N 1
ATOM 635 C CA . GLY A 1 85 ? 9.027 3.716 -19.418 1.00 59.00 85 GLY A CA 1
ATOM 636 C C . GLY A 1 85 ? 9.560 4.931 -20.192 1.00 59.00 85 GLY A C 1
ATOM 637 O O . GLY A 1 85 ? 8.764 5.784 -20.568 1.00 59.00 85 GLY A O 1
ATOM 638 N N . HIS A 1 86 ? 10.879 5.028 -20.401 1.00 52.62 86 HIS A N 1
ATOM 639 C CA . HIS A 1 86 ? 11.524 6.077 -21.203 1.00 52.62 86 HIS A CA 1
ATOM 640 C C . HIS A 1 86 ? 11.829 5.629 -22.644 1.00 52.62 86 HIS A C 1
ATOM 642 O O . HIS A 1 86 ? 12.195 6.460 -23.470 1.00 52.62 86 HIS A O 1
ATOM 648 N N . ALA A 1 87 ? 11.702 4.330 -22.938 1.00 45.00 87 ALA A N 1
ATOM 649 C CA . ALA A 1 87 ? 11.828 3.773 -24.280 1.00 45.00 87 ALA A CA 1
ATOM 650 C C . ALA A 1 87 ? 10.450 3.805 -24.961 1.00 45.00 87 ALA A C 1
ATOM 652 O O . ALA A 1 87 ? 9.787 2.780 -25.087 1.00 45.00 87 ALA A O 1
ATOM 653 N N . VAL A 1 88 ? 9.976 5.012 -25.284 1.00 39.47 88 VAL A N 1
ATOM 654 C CA . VAL A 1 88 ? 8.827 5.255 -26.174 1.00 39.47 88 VAL A CA 1
ATOM 655 C C . VAL A 1 88 ? 9.006 6.581 -26.895 1.00 39.47 88 VAL A C 1
ATOM 657 O O . VAL A 1 88 ? 9.314 7.579 -26.202 1.00 39.47 88 VAL A O 1
#

Foldseek 3Di:
DVQVQLVVQQKDKQPHRDHPPDDDDPPIDIGGDDDDDPDDDLAADQDDWAWPDDDPPDTDTDDDPPAAADDDVVRNDRHPVSNVVVVD

Radius of gyration: 22.72 Å; chains: 1; bounding box: 53×16×54 Å

Secondary structure (DSSP, 8-state):
-HHHHHHTT-EE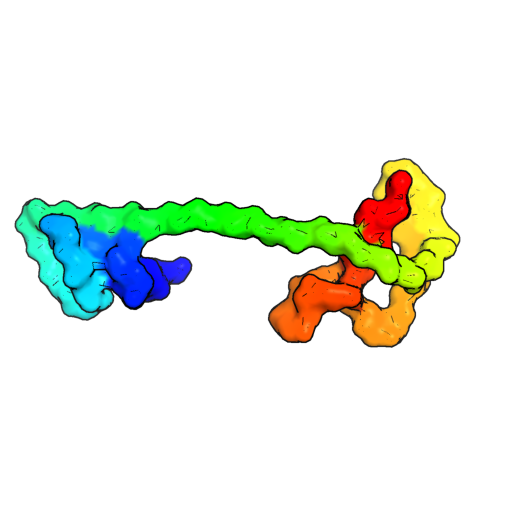ETTEE--TTPPP-TTPPEEE--PPPPP----------EEEEE-SS-EEEE--TT-BSS-BTTB-SSBHHHHGGG--